Protein AF-A0A8X6T5K9-F1 (afdb_monomer_lite)

Organism: Trichonephila clavipes (NCBI:txid2585209)

Secondary structure (DSSP, 8-state):
-HHHHHHTSSS---SHHHHHHHHHHHHHTS-HHHHHHHHHHHHHHSPP--SS-TT-TT---HHHHHHTT--------

Radius of gyration: 17.53 Å; chains: 1; bounding box: 48×31×32 Å

pLDDT: mean 71.17, std 17.39, range [35.44, 89.31]

Structure (mmCIF, N/CA/C/O backbone):
data_AF-A0A8X6T5K9-F1
#
_entry.id   AF-A0A8X6T5K9-F1
#
loop_
_atom_site.group_PDB
_atom_site.id
_atom_site.type_symbol
_atom_site.label_atom_id
_atom_site.label_alt_id
_atom_site.label_comp_id
_atom_site.label_asym_id
_atom_site.label_entity_id
_atom_site.label_seq_id
_atom_site.pdbx_PDB_ins_code
_atom_site.Cartn_x
_atom_site.Cartn_y
_atom_site.Cartn_z
_atom_site.occupancy
_atom_site.B_iso_or_equiv
_atom_site.auth_seq_id
_atom_site.auth_comp_id
_atom_site.auth_asym_id
_atom_site.auth_atom_id
_atom_site.pdbx_PDB_model_num
ATOM 1 N N . MET A 1 1 ? 2.380 5.118 -1.229 1.00 78.75 1 MET A N 1
ATOM 2 C CA . MET A 1 1 ? 1.005 4.802 -1.678 1.00 78.75 1 MET A CA 1
ATOM 3 C C . MET A 1 1 ? 0.224 4.075 -0.586 1.00 78.75 1 MET A C 1
ATOM 5 O O . MET A 1 1 ? -0.809 4.582 -0.174 1.00 78.75 1 MET A O 1
ATOM 9 N N . LEU A 1 2 ? 0.776 2.992 -0.030 1.00 81.94 2 LEU A N 1
ATOM 10 C CA . LEU A 1 2 ? 0.189 2.198 1.060 1.00 81.94 2 LEU A CA 1
ATOM 11 C C . LEU A 1 2 ? -0.283 3.017 2.281 1.00 81.94 2 LEU A C 1
ATOM 13 O O . LEU A 1 2 ? -1.440 2.929 2.667 1.00 81.94 2 LEU A O 1
ATOM 17 N N . GLY A 1 3 ? 0.565 3.897 2.831 1.00 80.00 3 GLY A N 1
ATOM 18 C CA . GLY A 1 3 ? 0.212 4.690 4.022 1.00 80.00 3 GLY A CA 1
ATOM 19 C C . GLY A 1 3 ? -0.993 5.624 3.840 1.00 80.00 3 GLY A C 1
ATOM 20 O O . GLY A 1 3 ? -1.751 5.832 4.779 1.00 80.00 3 GLY A O 1
ATOM 21 N N . ARG A 1 4 ? -1.224 6.136 2.622 1.00 84.62 4 ARG A N 1
ATOM 22 C CA . ARG A 1 4 ? -2.413 6.952 2.319 1.00 84.62 4 ARG A CA 1
ATOM 23 C C . ARG A 1 4 ? -3.676 6.101 2.222 1.00 84.62 4 ARG A C 1
ATOM 25 O O . ARG A 1 4 ? -4.721 6.534 2.682 1.00 84.62 4 ARG A O 1
ATOM 32 N N . ARG A 1 5 ? -3.569 4.902 1.641 1.00 84.00 5 ARG A N 1
ATOM 33 C CA . ARG A 1 5 ? -4.691 3.962 1.526 1.00 84.00 5 ARG A CA 1
ATOM 34 C C . ARG A 1 5 ? -5.125 3.453 2.894 1.00 84.00 5 ARG A C 1
ATOM 36 O O . ARG A 1 5 ? -6.304 3.504 3.198 1.00 84.00 5 ARG A O 1
ATOM 43 N N . ILE A 1 6 ? -4.17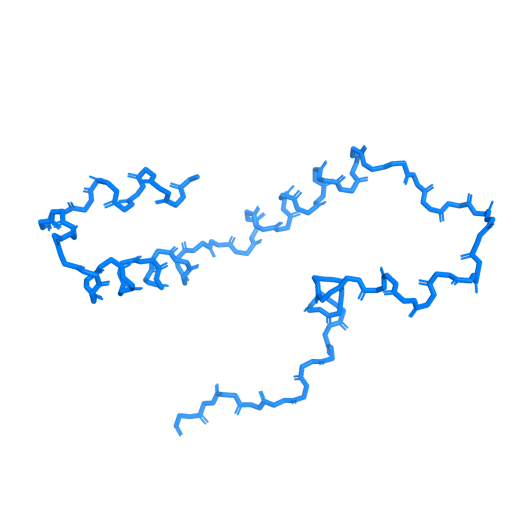0 3.108 3.757 1.00 84.00 6 ILE A N 1
ATOM 44 C CA . ILE A 1 6 ? -4.436 2.687 5.140 1.00 84.00 6 ILE A CA 1
ATOM 45 C C . ILE A 1 6 ? -5.110 3.798 5.950 1.00 84.00 6 ILE A C 1
ATOM 47 O O . ILE A 1 6 ? -6.084 3.528 6.644 1.00 84.00 6 ILE A O 1
ATOM 51 N N . ALA A 1 7 ? -4.639 5.043 5.830 1.00 82.75 7 ALA A N 1
ATOM 52 C CA . ALA A 1 7 ? -5.243 6.190 6.512 1.00 82.75 7 ALA A CA 1
ATOM 53 C C . ALA A 1 7 ? -6.647 6.550 5.988 1.00 82.75 7 ALA A C 1
ATOM 55 O O . ALA A 1 7 ? -7.427 7.160 6.711 1.00 82.75 7 ALA A O 1
ATOM 56 N N . ALA A 1 8 ? -6.969 6.180 4.745 1.00 85.00 8 ALA A N 1
ATOM 57 C CA . ALA A 1 8 ? -8.279 6.399 4.136 1.00 85.00 8 ALA A CA 1
ATOM 58 C C . ALA A 1 8 ? -9.297 5.283 4.450 1.00 85.00 8 ALA A C 1
ATOM 60 O O . ALA A 1 8 ? -10.457 5.401 4.052 1.00 85.00 8 ALA A O 1
ATOM 61 N N . ARG A 1 9 ? -8.896 4.204 5.144 1.00 80.94 9 ARG A N 1
ATOM 62 C CA . ARG A 1 9 ? -9.817 3.132 5.553 1.00 80.94 9 ARG A CA 1
ATOM 63 C C . ARG A 1 9 ? -10.780 3.642 6.626 1.00 80.94 9 ARG A C 1
ATOM 65 O O . ARG A 1 9 ? -10.390 4.379 7.528 1.00 80.94 9 ARG A O 1
ATOM 72 N N . GLN A 1 10 ? -12.036 3.219 6.521 1.00 82.00 10 GLN A N 1
ATOM 73 C CA . GLN A 1 10 ? -13.102 3.513 7.475 1.00 82.00 10 GLN A CA 1
ATOM 74 C C . GLN A 1 10 ? -13.666 2.187 8.017 1.00 82.00 10 GLN A C 1
ATOM 76 O O . GLN A 1 10 ? -14.156 1.389 7.215 1.00 82.00 10 GLN A O 1
ATOM 81 N N . PRO A 1 11 ? -13.604 1.930 9.338 1.00 75.12 11 PRO A N 1
ATOM 82 C CA . PRO A 1 11 ? -12.972 2.762 10.365 1.00 75.12 11 PRO A CA 1
ATOM 83 C C . PRO A 1 11 ? -11.432 2.761 10.248 1.00 75.12 11 PRO A C 1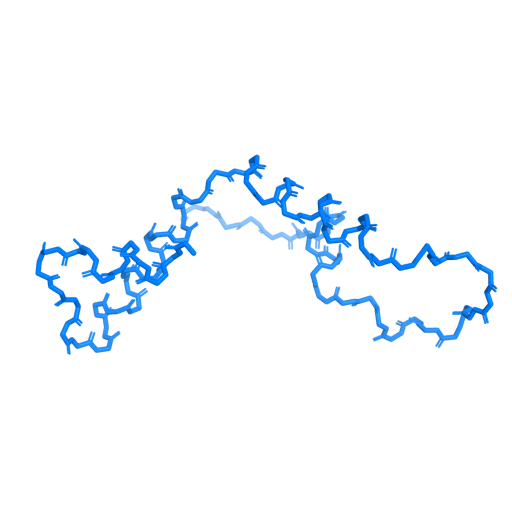
ATOM 85 O O . PRO A 1 11 ? -10.856 1.783 9.758 1.00 75.12 11 PRO A O 1
ATOM 88 N N . PRO A 1 12 ? -10.747 3.829 10.701 1.00 75.06 12 PRO A N 1
ATOM 89 C CA . PRO A 1 12 ? -9.294 3.838 10.784 1.00 75.06 12 PRO A CA 1
ATOM 90 C C . PRO A 1 12 ? -8.822 2.677 11.668 1.00 75.06 12 PRO A C 1
ATOM 92 O O . PRO A 1 12 ? -9.389 2.485 12.751 1.00 75.06 12 PRO A O 1
ATOM 95 N N . PRO A 1 13 ? -7.799 1.907 11.252 1.00 80.25 13 PRO A N 1
ATOM 96 C CA . PRO A 1 13 ? -7.259 0.843 12.086 1.00 80.25 13 PRO A CA 1
ATOM 97 C C . PRO A 1 13 ? -6.762 1.457 13.393 1.00 80.25 13 PRO A C 1
ATOM 99 O O . PRO A 1 13 ? -5.840 2.274 13.402 1.00 80.25 13 PRO A O 1
ATOM 102 N N . THR A 1 14 ? -7.439 1.110 14.480 1.00 82.31 14 THR A N 1
ATOM 103 C CA . THR A 1 14 ? -7.274 1.753 15.788 1.00 82.31 14 THR A CA 1
ATOM 104 C C . THR A 1 14 ? -6.359 0.920 16.675 1.00 82.31 14 THR A C 1
ATOM 106 O O . THR A 1 14 ? -5.629 1.465 17.502 1.00 82.31 14 THR A O 1
ATOM 109 N N . TYR A 1 15 ? -6.329 -0.393 16.439 1.00 86.69 15 TYR A N 1
ATOM 110 C CA . TYR A 1 15 ? -5.496 -1.356 17.132 1.00 86.69 15 TYR A CA 1
ATOM 111 C C . TYR A 1 15 ? -4.495 -2.029 16.179 1.00 86.69 15 TYR A C 1
ATOM 113 O O . TYR A 1 15 ? -4.713 -2.208 14.976 1.00 86.69 15 TYR A O 1
ATOM 121 N N . LEU A 1 16 ? -3.357 -2.439 16.746 1.00 88.50 16 LEU A N 1
ATOM 122 C CA . LEU A 1 16 ? -2.252 -3.099 16.036 1.00 88.50 16 LEU A CA 1
ATOM 123 C C . LEU A 1 16 ? -2.681 -4.299 15.159 1.00 88.50 16 LEU A C 1
ATOM 125 O O . LEU A 1 16 ? -2.176 -4.412 14.038 1.00 88.50 16 LEU A O 1
ATOM 129 N N . PRO A 1 17 ? -3.602 -5.181 15.598 1.00 87.88 17 PRO A N 1
ATOM 130 C CA . PRO A 1 17 ? -4.087 -6.281 14.765 1.00 87.88 17 PRO A CA 1
ATOM 131 C C . PRO A 1 17 ? -4.822 -5.818 13.497 1.00 87.88 17 PRO A C 1
ATOM 133 O O . PRO A 1 17 ? -4.607 -6.397 12.429 1.00 87.88 17 PRO A O 1
ATOM 136 N N . GLU A 1 18 ? -5.637 -4.760 13.571 1.00 87.94 18 GLU A N 1
ATOM 137 C CA . GLU A 1 18 ? -6.313 -4.214 12.386 1.00 87.94 18 GLU A CA 1
ATOM 138 C C . GLU A 1 18 ? -5.331 -3.518 11.456 1.00 87.94 18 GLU A C 1
ATOM 140 O O . GLU A 1 18 ? -5.446 -3.655 10.241 1.00 87.94 18 GLU A O 1
ATOM 145 N N . LEU A 1 19 ? -4.331 -2.824 12.008 1.00 87.69 19 LEU A N 1
ATOM 146 C CA . LEU A 1 19 ? -3.282 -2.208 11.203 1.00 87.69 19 LEU A CA 1
ATOM 147 C C . LEU A 1 19 ? -2.500 -3.270 10.424 1.00 87.69 19 LEU A C 1
ATOM 149 O O . LEU A 1 19 ? -2.266 -3.108 9.227 1.00 87.69 19 LEU A O 1
ATOM 153 N N . ARG A 1 20 ? -2.146 -4.388 11.071 1.00 89.31 20 ARG A N 1
ATOM 154 C CA . ARG A 1 20 ? -1.486 -5.519 10.405 1.00 89.31 20 ARG A CA 1
ATOM 155 C C . ARG A 1 20 ? -2.358 -6.096 9.292 1.00 89.31 20 ARG A C 1
ATOM 157 O O . ARG A 1 20 ? -1.849 -6.358 8.206 1.00 89.31 20 ARG A O 1
ATOM 164 N N . ARG A 1 21 ? -3.659 -6.271 9.539 1.00 87.62 21 ARG A N 1
ATOM 165 C CA . ARG A 1 21 ? -4.606 -6.753 8.524 1.00 87.62 21 ARG A CA 1
ATOM 166 C C . ARG A 1 21 ? -4.704 -5.777 7.350 1.00 87.62 21 ARG A C 1
ATOM 168 O O . ARG A 1 21 ? -4.578 -6.209 6.213 1.00 87.62 21 ARG A O 1
ATOM 175 N N . ALA A 1 22 ? -4.879 -4.485 7.621 1.00 87.75 22 ALA A N 1
ATOM 176 C CA . ALA A 1 22 ? -4.980 -3.441 6.606 1.00 87.75 22 ALA A CA 1
ATOM 177 C C . ALA A 1 22 ? -3.703 -3.328 5.763 1.00 87.75 22 ALA A C 1
ATOM 179 O O . ALA A 1 22 ? -3.783 -3.150 4.555 1.00 87.75 22 ALA A O 1
ATOM 180 N N . LEU A 1 23 ? -2.526 -3.474 6.379 1.00 89.06 23 LEU A N 1
ATOM 181 C CA . LEU A 1 23 ? -1.247 -3.510 5.669 1.00 89.06 23 LEU A CA 1
ATOM 182 C C . LEU A 1 23 ? -1.1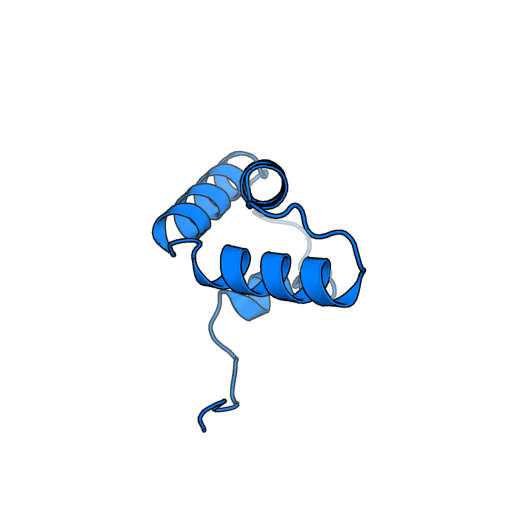66 -4.690 4.700 1.00 89.06 23 LEU A C 1
ATOM 184 O O . LEU A 1 23 ? -0.775 -4.495 3.554 1.00 89.06 23 LEU A O 1
ATOM 188 N N . LEU A 1 24 ? -1.531 -5.891 5.155 1.00 88.69 24 LEU A N 1
ATOM 189 C CA . LEU A 1 24 ? -1.505 -7.097 4.325 1.00 88.69 24 LEU A CA 1
ATOM 190 C C . LEU A 1 24 ? -2.520 -7.018 3.182 1.00 88.69 24 LEU A C 1
ATOM 192 O O . LEU A 1 24 ? -2.177 -7.307 2.044 1.00 88.69 24 LEU A O 1
ATOM 196 N N . ASP A 1 25 ? -3.737 -6.574 3.478 1.00 85.50 25 ASP A N 1
ATOM 197 C CA . ASP A 1 25 ? -4.803 -6.403 2.492 1.00 85.50 25 ASP A CA 1
ATOM 198 C C . ASP A 1 25 ? -4.416 -5.378 1.416 1.00 85.50 25 ASP A C 1
ATOM 200 O O . ASP A 1 25 ? -4.501 -5.646 0.221 1.00 85.50 25 ASP A O 1
ATOM 204 N N . GLU A 1 26 ? -3.899 -4.214 1.813 1.00 87.62 26 GLU A N 1
ATOM 205 C CA . GLU A 1 26 ? -3.437 -3.211 0.851 1.00 87.62 26 GLU A CA 1
ATOM 206 C C . GLU A 1 26 ? -2.199 -3.659 0.069 1.00 87.62 26 GLU A C 1
ATOM 208 O O . GLU A 1 26 ? -2.058 -3.279 -1.091 1.00 87.62 26 GLU A O 1
ATOM 213 N N . TRP A 1 27 ? -1.313 -4.452 0.678 1.00 87.88 27 TRP A N 1
ATOM 214 C CA . TRP A 1 27 ? -0.134 -5.005 0.012 1.00 87.88 27 TRP A CA 1
ATOM 215 C C . TRP A 1 27 ? -0.518 -6.007 -1.080 1.00 87.88 27 TRP A C 1
ATOM 217 O O . TRP A 1 27 ? -0.015 -5.902 -2.195 1.00 87.88 27 TRP A O 1
ATOM 227 N N . CYS A 1 28 ? -1.462 -6.912 -0.800 1.00 87.44 28 CYS A N 1
ATOM 228 C CA . CYS A 1 28 ? -1.981 -7.859 -1.791 1.00 87.44 28 CYS A CA 1
ATOM 229 C C . CYS A 1 28 ? -2.723 -7.174 -2.953 1.00 87.44 28 CYS A C 1
ATOM 231 O O . CYS A 1 28 ? -2.852 -7.757 -4.023 1.00 87.44 28 CYS A O 1
ATOM 233 N N . ASN A 1 29 ? -3.194 -5.938 -2.756 1.00 84.06 29 ASN A N 1
ATOM 234 C CA . ASN A 1 29 ? -3.901 -5.142 -3.761 1.00 84.06 29 ASN A CA 1
ATOM 235 C C . ASN A 1 29 ? -2.981 -4.216 -4.586 1.00 84.06 29 ASN A C 1
ATOM 237 O O . ASN A 1 29 ? -3.482 -3.363 -5.330 1.00 84.06 29 ASN A O 1
ATOM 241 N N . ILE A 1 30 ? -1.653 -4.307 -4.439 1.00 85.75 30 ILE A N 1
ATOM 242 C CA . ILE A 1 30 ? -0.709 -3.591 -5.310 1.00 85.75 30 ILE A CA 1
ATOM 243 C C . ILE A 1 30 ? -0.559 -4.395 -6.606 1.00 85.75 30 ILE A C 1
ATOM 245 O O . ILE A 1 30 ? -0.113 -5.538 -6.545 1.00 85.75 30 ILE A O 1
ATOM 249 N N . PRO A 1 31 ? -0.894 -3.828 -7.775 1.00 87.25 31 PRO A N 1
ATOM 250 C CA . PRO A 1 31 ? -0.749 -4.550 -9.027 1.00 87.25 31 PRO A CA 1
ATOM 251 C C . PRO A 1 31 ? 0.730 -4.633 -9.438 1.00 87.25 31 PRO A C 1
ATOM 253 O O . PRO A 1 31 ? 1.527 -3.728 -9.170 1.00 87.25 31 PRO A O 1
ATOM 256 N N . GLU A 1 32 ? 1.093 -5.749 -10.066 1.00 85.50 32 GLU A N 1
ATOM 257 C CA . GLU A 1 32 ? 2.478 -6.115 -10.389 1.00 85.50 32 GLU A CA 1
ATOM 258 C C . GLU A 1 32 ? 3.161 -5.092 -11.309 1.00 85.50 32 GLU A C 1
ATOM 260 O O . GLU A 1 32 ? 4.318 -4.737 -11.095 1.00 85.50 32 GLU A O 1
ATOM 265 N N . ASP A 1 33 ? 2.408 -4.480 -12.225 1.00 88.31 33 ASP A N 1
ATOM 266 C CA . ASP A 1 33 ? 2.900 -3.425 -13.113 1.00 88.31 33 ASP A CA 1
ATOM 267 C C . ASP A 1 33 ? 3.437 -2.209 -12.339 1.00 88.31 33 ASP A C 1
ATOM 269 O O . ASP A 1 33 ? 4.401 -1.566 -12.761 1.00 88.31 33 ASP A O 1
ATOM 273 N N . GLN A 1 34 ? 2.856 -1.879 -11.181 1.00 86.75 34 GLN A N 1
ATOM 274 C CA . GLN A 1 34 ? 3.359 -0.796 -10.335 1.00 86.75 34 GLN A CA 1
ATOM 275 C C . GLN A 1 34 ? 4.687 -1.168 -9.672 1.00 86.75 34 GLN A C 1
ATOM 277 O O . GLN A 1 34 ? 5.544 -0.295 -9.494 1.00 86.75 34 GLN A O 1
ATOM 282 N N . ILE A 1 35 ? 4.872 -2.444 -9.331 1.00 86.50 35 ILE A N 1
ATOM 283 C CA . ILE A 1 35 ? 6.121 -2.972 -8.775 1.00 86.50 35 ILE A CA 1
ATOM 284 C C . ILE A 1 35 ? 7.198 -2.975 -9.862 1.00 86.50 35 ILE A C 1
ATOM 286 O O . ILE A 1 35 ? 8.279 -2.424 -9.647 1.00 86.50 35 ILE A O 1
ATOM 290 N N . ASP A 1 36 ? 6.881 -3.470 -11.054 1.00 87.00 36 ASP A N 1
ATOM 291 C CA . ASP A 1 36 ? 7.793 -3.487 -12.198 1.00 87.00 36 ASP A CA 1
ATOM 292 C C . ASP A 1 36 ? 8.233 -2.082 -12.596 1.00 87.00 36 ASP A C 1
ATOM 294 O O . ASP A 1 36 ? 9.425 -1.798 -12.740 1.00 87.00 36 ASP A O 1
ATOM 298 N N . ASN A 1 37 ? 7.286 -1.149 -12.696 1.00 87.94 37 ASN A N 1
ATOM 299 C CA . ASN A 1 37 ? 7.589 0.246 -12.988 1.00 87.94 37 ASN A CA 1
ATOM 300 C C . ASN A 1 37 ? 8.478 0.879 -11.910 1.00 87.94 37 ASN A C 1
ATOM 302 O O . ASN A 1 37 ? 9.374 1.670 -12.227 1.00 87.94 37 ASN A O 1
ATOM 306 N N . LEU A 1 38 ? 8.267 0.539 -10.636 1.00 86.81 38 LEU A N 1
ATOM 307 C CA . LEU A 1 38 ? 9.123 0.999 -9.548 1.00 86.81 38 LEU A CA 1
ATOM 308 C C . LEU A 1 38 ? 10.543 0.433 -9.685 1.00 86.81 38 LEU A C 1
ATOM 310 O O . LEU A 1 38 ? 11.502 1.208 -9.646 1.00 86.81 38 LEU A O 1
ATOM 314 N N . ILE A 1 39 ? 10.685 -0.874 -9.917 1.00 87.19 39 ILE A N 1
ATOM 315 C CA . ILE A 1 39 ? 11.976 -1.544 -10.126 1.00 87.19 39 ILE A CA 1
ATOM 316 C C . ILE A 1 39 ? 12.710 -0.927 -11.319 1.00 87.19 39 ILE A C 1
ATOM 318 O O . ILE A 1 39 ? 13.886 -0.581 -11.207 1.00 87.19 39 ILE A O 1
ATOM 322 N N . LEU A 1 40 ? 12.028 -0.705 -12.444 1.00 86.56 40 LEU A N 1
ATOM 323 C CA . LEU A 1 40 ? 12.604 -0.068 -13.631 1.00 86.56 40 LEU A CA 1
ATOM 324 C C . LEU A 1 40 ? 13.092 1.354 -13.336 1.00 86.56 40 LEU A C 1
ATOM 326 O O . LEU A 1 40 ? 14.182 1.741 -13.765 1.00 86.56 40 LEU A O 1
ATOM 330 N N . ARG A 1 41 ? 12.329 2.141 -12.569 1.00 87.56 41 ARG A N 1
ATOM 331 C CA . ARG A 1 41 ? 12.742 3.493 -12.158 1.00 87.56 41 ARG A CA 1
ATOM 332 C C . ARG A 1 41 ? 13.922 3.475 -11.193 1.00 87.56 41 ARG A C 1
ATOM 334 O O . ARG A 1 41 ? 14.761 4.369 -11.278 1.00 87.56 41 ARG A O 1
ATOM 341 N N . MET A 1 42 ? 14.002 2.488 -10.303 1.00 86.31 42 MET A N 1
ATOM 342 C CA . MET A 1 42 ? 15.145 2.313 -9.406 1.00 86.31 42 MET A CA 1
ATOM 343 C C . MET A 1 42 ? 16.389 1.886 -10.189 1.00 86.31 42 MET A C 1
ATOM 345 O O . MET A 1 42 ? 17.422 2.535 -10.063 1.00 86.31 42 MET A O 1
ATOM 349 N N . ARG A 1 43 ? 16.281 0.897 -11.084 1.00 80.12 43 ARG A N 1
ATOM 350 C CA . ARG A 1 43 ? 17.374 0.449 -11.967 1.00 80.12 43 ARG A CA 1
ATOM 351 C C . ARG A 1 43 ? 17.936 1.576 -12.828 1.00 80.12 43 ARG A C 1
ATOM 353 O O . ARG A 1 43 ? 19.142 1.665 -12.980 1.00 80.12 43 ARG A O 1
ATOM 360 N N . ARG A 1 44 ? 17.084 2.469 -13.341 1.00 82.12 44 ARG A N 1
ATOM 361 C CA . ARG A 1 44 ? 17.516 3.648 -14.118 1.00 82.12 44 ARG A CA 1
ATOM 362 C C . ARG A 1 44 ? 18.270 4.696 -13.295 1.00 82.12 44 ARG A C 1
ATOM 364 O O . ARG A 1 44 ? 18.983 5.508 -13.870 1.00 82.12 44 ARG A O 1
ATOM 371 N N . ARG A 1 45 ? 18.067 4.728 -11.975 1.00 82.62 45 ARG A N 1
ATOM 372 C CA . ARG A 1 45 ? 18.744 5.660 -11.056 1.00 82.62 45 ARG A CA 1
ATOM 373 C C . ARG A 1 45 ? 19.996 5.062 -10.430 1.00 82.62 45 ARG A C 1
ATOM 375 O O . ARG A 1 45 ? 20.812 5.809 -9.901 1.00 82.62 45 ARG A O 1
ATOM 382 N N . LEU A 1 46 ? 20.122 3.740 -10.455 1.00 79.06 46 LEU A N 1
ATOM 383 C CA . LEU A 1 46 ? 21.312 3.057 -9.986 1.00 79.06 46 LEU A CA 1
ATOM 384 C C . LEU A 1 46 ? 22.373 3.083 -11.095 1.00 79.06 46 LEU A C 1
ATOM 386 O O . LEU A 1 46 ? 22.048 2.810 -12.252 1.00 79.06 46 LEU A O 1
ATOM 390 N N . PRO A 1 47 ? 23.632 3.416 -10.770 1.00 68.00 47 PRO A N 1
ATOM 391 C CA . PRO A 1 47 ? 24.721 3.276 -11.721 1.00 68.00 47 PRO A CA 1
ATOM 392 C C . PRO A 1 47 ? 24.843 1.804 -12.127 1.00 68.00 47 PRO A C 1
ATOM 394 O O . PRO A 1 47 ? 24.717 0.904 -11.294 1.00 68.00 47 PRO A O 1
ATOM 397 N N . SER A 1 48 ? 25.037 1.574 -13.427 1.00 63.34 48 SER A N 1
ATOM 398 C CA . SER A 1 48 ? 25.173 0.233 -13.990 1.00 63.34 48 SER A CA 1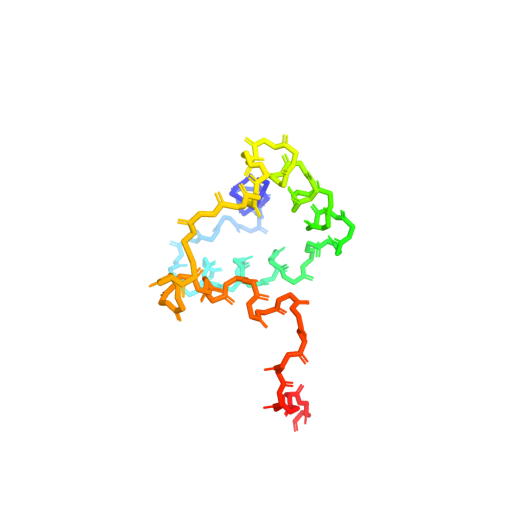
ATOM 399 C C . SER A 1 48 ? 26.295 -0.522 -13.270 1.00 63.34 48 SER A C 1
ATOM 401 O O . SER A 1 48 ? 27.395 0.025 -13.142 1.00 63.34 48 SER A O 1
ATOM 403 N N . PRO A 1 49 ? 26.061 -1.761 -12.807 1.00 62.41 49 PRO A N 1
ATOM 404 C CA . PRO A 1 49 ? 27.112 -2.594 -12.260 1.00 62.41 49 PRO A CA 1
ATOM 405 C C . PRO A 1 49 ? 27.923 -3.158 -13.428 1.00 62.41 49 PRO A C 1
ATOM 407 O O . PRO A 1 49 ? 27.774 -4.322 -13.783 1.00 62.41 49 PRO A O 1
ATOM 410 N N . HIS A 1 50 ? 28.762 -2.337 -14.056 1.00 56.16 50 HIS A N 1
ATOM 411 C CA . HIS A 1 50 ? 29.781 -2.847 -14.960 1.00 56.16 50 HIS A CA 1
ATOM 412 C C . HIS A 1 50 ? 31.178 -2.613 -14.399 1.00 56.16 50 HIS A C 1
ATOM 414 O O . HIS A 1 50 ? 31.590 -1.491 -14.125 1.00 56.16 50 HIS A O 1
ATOM 420 N N . GLU A 1 51 ? 31.845 -3.761 -14.265 1.00 49.19 51 GLU A N 1
ATOM 421 C CA . GLU A 1 51 ? 33.286 -3.986 -14.217 1.00 49.19 51 GLU A CA 1
ATOM 422 C C . GLU A 1 51 ? 34.020 -3.483 -12.976 1.00 49.19 51 GLU A C 1
ATOM 424 O O . GLU A 1 51 ? 34.633 -2.423 -12.964 1.00 49.19 51 GLU A O 1
ATOM 429 N N . GLY A 1 52 ? 34.056 -4.321 -11.933 1.00 49.53 52 GLY A N 1
ATOM 430 C CA . GLY A 1 52 ? 35.126 -4.166 -10.950 1.00 49.53 52 GLY A CA 1
ATOM 431 C C . GLY A 1 52 ? 34.971 -4.801 -9.581 1.00 49.53 52 GLY A C 1
ATOM 432 O O . GLY A 1 52 ? 35.799 -4.500 -8.731 1.00 49.53 52 GLY A O 1
ATOM 433 N N . THR A 1 53 ? 33.972 -5.638 -9.270 1.00 49.59 53 THR A N 1
ATOM 434 C CA . THR A 1 53 ? 33.986 -6.325 -7.958 1.00 49.59 53 THR A CA 1
ATOM 435 C C . THR A 1 53 ? 33.191 -7.632 -7.934 1.00 49.59 53 THR A C 1
ATOM 437 O O . THR A 1 53 ? 32.151 -7.752 -7.289 1.00 49.59 53 THR A O 1
ATOM 440 N N . LEU A 1 54 ? 33.755 -8.683 -8.533 1.00 52.50 54 LEU A N 1
ATOM 441 C CA . 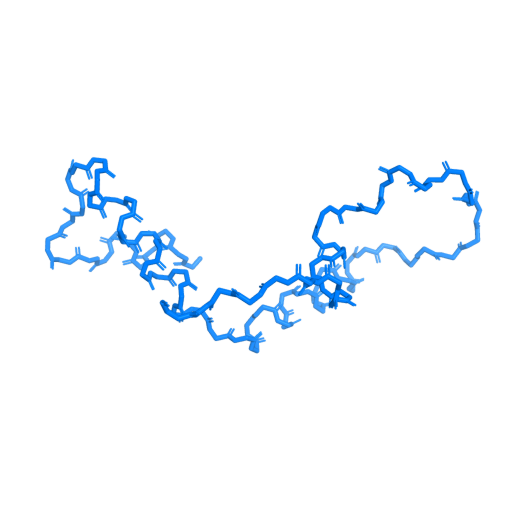LEU A 1 54 ? 33.372 -10.086 -8.293 1.00 52.50 54 LEU A CA 1
ATOM 442 C C . LEU A 1 54 ? 33.658 -10.579 -6.848 1.00 52.50 54 LEU A C 1
ATOM 444 O O . LEU A 1 54 ? 33.670 -11.777 -6.599 1.00 52.50 54 LEU A O 1
ATOM 448 N N . ASN A 1 55 ? 33.819 -9.674 -5.873 1.00 45.50 55 ASN A N 1
ATOM 449 C CA . ASN A 1 55 ? 33.933 -9.989 -4.442 1.00 45.50 55 ASN A CA 1
ATOM 450 C C . ASN A 1 55 ? 32.672 -9.641 -3.626 1.00 45.50 55 ASN A C 1
ATOM 452 O O . ASN A 1 55 ? 32.651 -9.832 -2.413 1.00 45.50 55 ASN A O 1
ATOM 456 N N . SER A 1 56 ? 31.586 -9.193 -4.268 1.00 43.00 56 SER A N 1
ATOM 457 C CA . SER A 1 56 ? 30.322 -8.849 -3.596 1.00 43.00 56 SER A CA 1
ATOM 458 C C . SER A 1 56 ? 29.254 -9.945 -3.714 1.00 43.00 56 SER A C 1
ATOM 460 O O . SER A 1 56 ? 28.057 -9.680 -3.787 1.00 43.00 56 SER A O 1
ATOM 462 N N . ARG A 1 57 ? 29.651 -11.223 -3.663 1.00 45.88 57 ARG A N 1
ATOM 463 C CA . ARG A 1 57 ? 28.707 -12.359 -3.554 1.00 45.88 57 ARG A CA 1
ATOM 464 C C . ARG A 1 57 ? 27.911 -12.357 -2.229 1.00 45.88 57 ARG A C 1
ATOM 466 O O . ARG A 1 57 ? 27.127 -13.264 -1.977 1.00 45.88 57 ARG A O 1
ATOM 473 N N . ARG A 1 58 ? 28.106 -11.333 -1.386 1.00 47.84 58 ARG A N 1
ATOM 474 C CA . ARG A 1 58 ? 27.376 -11.063 -0.139 1.00 47.84 58 ARG A CA 1
ATOM 475 C C . ARG A 1 58 ? 26.263 -10.014 -0.265 1.00 47.84 58 ARG A C 1
ATOM 477 O O . ARG A 1 58 ? 25.502 -9.873 0.683 1.00 47.84 58 ARG A O 1
ATOM 484 N N . ILE A 1 59 ? 26.132 -9.309 -1.396 1.00 48.59 59 ILE A N 1
ATOM 485 C CA . ILE A 1 59 ? 25.076 -8.295 -1.605 1.00 48.59 59 ILE A CA 1
ATOM 486 C C . ILE A 1 59 ? 24.170 -8.678 -2.784 1.00 48.59 59 ILE A C 1
ATOM 488 O O . ILE A 1 59 ? 23.635 -7.830 -3.493 1.00 48.59 59 ILE A O 1
ATOM 492 N N . ALA A 1 60 ? 23.929 -9.975 -2.982 1.00 49.62 60 ALA A N 1
ATOM 493 C CA . ALA A 1 60 ? 22.662 -10.375 -3.578 1.00 49.62 60 ALA A CA 1
ATOM 494 C C . ALA A 1 60 ? 21.586 -10.077 -2.525 1.00 49.62 60 ALA A C 1
ATOM 496 O O . ALA A 1 60 ? 21.300 -10.897 -1.652 1.00 49.62 60 ALA A O 1
ATOM 497 N N . SER A 1 61 ? 21.092 -8.834 -2.542 1.00 53.25 61 SER A N 1
ATOM 498 C CA . SER A 1 61 ? 19.983 -8.374 -1.713 1.00 53.25 61 SER A CA 1
ATOM 499 C C . SER A 1 61 ? 18.860 -9.417 -1.764 1.00 53.25 61 SER A C 1
ATOM 501 O O . SER A 1 61 ? 18.572 -9.914 -2.859 1.00 53.25 61 SER A O 1
ATOM 503 N N . PRO A 1 62 ? 18.190 -9.731 -0.639 1.00 56.50 62 PRO A N 1
ATOM 504 C CA . PRO A 1 62 ? 17.012 -10.600 -0.634 1.00 56.50 62 PRO A CA 1
ATOM 505 C C . PRO A 1 62 ? 15.996 -10.211 -1.716 1.00 56.50 62 PRO A C 1
ATOM 507 O O . PRO A 1 62 ? 15.319 -11.065 -2.271 1.00 56.50 62 PRO A O 1
ATOM 510 N N . PHE A 1 63 ? 15.963 -8.924 -2.069 1.00 47.72 63 PHE A N 1
ATOM 511 C CA . PHE A 1 63 ? 15.108 -8.355 -3.099 1.00 47.72 63 PHE A CA 1
ATOM 512 C C . PHE A 1 63 ? 15.432 -8.831 -4.526 1.00 47.72 63 PHE A C 1
ATOM 514 O O . PHE A 1 63 ? 14.518 -9.025 -5.311 1.00 47.72 63 PHE A O 1
ATOM 521 N N . VAL A 1 64 ? 16.706 -9.053 -4.874 1.00 53.75 64 VAL A N 1
ATOM 522 C CA . VAL A 1 64 ? 17.093 -9.549 -6.213 1.00 53.75 64 VAL A CA 1
ATOM 523 C C . VAL A 1 64 ? 16.817 -11.048 -6.329 1.00 53.75 64 VAL A C 1
ATOM 525 O O . VAL A 1 64 ? 16.286 -11.495 -7.337 1.00 53.75 64 VAL A O 1
ATOM 528 N N . ARG A 1 65 ? 17.071 -11.812 -5.256 1.00 55.47 65 ARG A N 1
ATOM 529 C CA . ARG A 1 65 ? 16.708 -13.239 -5.179 1.00 55.47 65 ARG A CA 1
ATOM 530 C C . ARG A 1 65 ? 15.203 -13.485 -5.284 1.00 55.47 65 ARG A C 1
ATOM 532 O O . ARG A 1 65 ? 14.799 -14.497 -5.841 1.00 55.47 65 ARG A O 1
ATOM 539 N N . LEU A 1 66 ? 14.389 -12.568 -4.761 1.00 54.28 66 LEU A N 1
ATOM 540 C CA . LEU A 1 66 ? 12.933 -12.644 -4.871 1.00 54.28 66 LEU A CA 1
ATOM 541 C C . LEU A 1 66 ? 12.445 -12.401 -6.310 1.00 54.28 66 LEU A C 1
ATOM 543 O O . LEU A 1 66 ? 11.435 -12.964 -6.711 1.00 54.28 66 LEU A O 1
ATOM 547 N N . VAL A 1 67 ? 13.165 -11.575 -7.077 1.00 54.94 67 VAL A N 1
ATOM 548 C CA . VAL A 1 67 ? 12.812 -11.204 -8.458 1.00 54.94 67 VAL A CA 1
ATOM 549 C C . VAL A 1 67 ? 13.277 -12.253 -9.477 1.00 54.94 67 VAL A C 1
ATOM 551 O O . VAL A 1 67 ? 12.604 -12.452 -10.480 1.00 54.94 67 VAL A O 1
ATOM 554 N N . GLU A 1 68 ? 14.383 -12.962 -9.226 1.00 53.09 68 GLU A N 1
ATOM 555 C CA . GLU A 1 68 ? 14.904 -14.000 -10.140 1.00 53.09 68 GLU A CA 1
ATOM 556 C C . GLU A 1 68 ? 14.300 -15.406 -9.938 1.00 53.09 68 GLU A C 1
ATOM 558 O O . GLU A 1 68 ? 14.726 -16.359 -10.584 1.00 53.09 68 GLU A O 1
ATOM 563 N N . GLY A 1 69 ? 13.254 -15.549 -9.116 1.00 50.78 69 GLY A N 1
ATOM 564 C CA . GLY A 1 69 ? 12.374 -16.722 -9.188 1.00 50.78 69 GLY A CA 1
ATOM 565 C C . GLY A 1 69 ? 12.926 -18.031 -8.611 1.00 50.78 69 GLY A C 1
ATOM 566 O O . GLY A 1 69 ? 12.523 -19.101 -9.053 1.00 50.78 69 GLY A O 1
ATOM 567 N N . GLU A 1 70 ? 13.777 -17.983 -7.583 1.00 49.41 70 GLU A N 1
ATOM 568 C CA . GLU A 1 70 ? 14.126 -19.160 -6.767 1.00 49.41 70 GLU A CA 1
ATOM 569 C C . GLU A 1 70 ? 13.296 -19.183 -5.466 1.00 49.41 70 GLU A C 1
ATOM 571 O O . GLU A 1 70 ? 13.812 -19.181 -4.350 1.00 49.41 70 GLU A O 1
ATOM 576 N N . VAL A 1 71 ? 11.966 -19.170 -5.600 1.00 48.00 71 VAL A N 1
ATOM 577 C CA . VAL A 1 71 ? 11.045 -19.509 -4.502 1.00 48.00 71 VAL A CA 1
ATOM 578 C C . VAL A 1 71 ? 10.512 -20.910 -4.775 1.00 48.00 71 VAL A C 1
ATOM 580 O O . VAL A 1 71 ? 9.412 -21.107 -5.284 1.00 48.00 71 VAL A O 1
ATOM 583 N N . ALA A 1 72 ? 11.329 -21.911 -4.451 1.00 46.47 72 ALA A N 1
ATOM 584 C CA . ALA A 1 72 ? 10.830 -23.261 -4.247 1.00 46.47 72 ALA A CA 1
ATOM 585 C C . ALA A 1 72 ? 10.063 -23.288 -2.917 1.00 46.47 72 ALA A C 1
ATOM 587 O O . ALA A 1 72 ? 10.658 -23.289 -1.840 1.00 46.47 72 ALA A O 1
ATOM 588 N N . GLY A 1 73 ? 8.736 -23.294 -3.006 1.00 43.81 73 GLY A N 1
ATOM 589 C CA . GLY A 1 73 ? 7.848 -23.558 -1.879 1.00 43.81 73 GLY A CA 1
ATOM 590 C C . GLY A 1 73 ? 6.413 -23.132 -2.182 1.00 43.81 73 GLY A C 1
ATOM 591 O O . GLY A 1 73 ? 6.137 -21.934 -2.144 1.00 43.81 73 GLY A O 1
ATOM 592 N N . PRO A 1 74 ? 5.494 -24.065 -2.492 1.00 48.84 74 PRO A N 1
ATOM 593 C CA . PRO A 1 74 ? 4.117 -23.720 -2.796 1.00 48.84 74 PRO A CA 1
ATOM 594 C C . PRO A 1 74 ? 3.394 -23.366 -1.495 1.00 48.84 74 PRO A C 1
ATOM 596 O O . PRO A 1 74 ? 3.21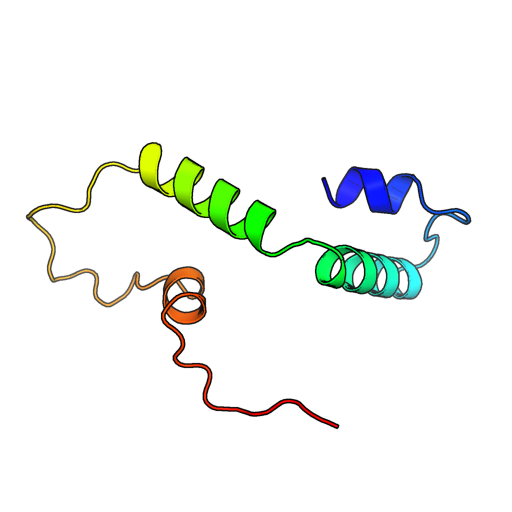1 -24.209 -0.621 1.00 48.84 74 PRO A O 1
ATOM 599 N N . CYS A 1 75 ? 2.961 -22.115 -1.375 1.00 41.84 75 CYS A N 1
ATOM 600 C CA . CYS A 1 75 ? 1.903 -21.747 -0.445 1.00 41.84 75 CYS A CA 1
ATOM 601 C C . CYS A 1 75 ? 0.571 -21.826 -1.193 1.00 41.84 75 CYS A C 1
ATOM 603 O O . CYS A 1 75 ? 0.224 -20.898 -1.917 1.00 41.84 75 CYS A O 1
ATOM 605 N N . HIS A 1 76 ? -0.147 -22.937 -1.034 1.00 35.44 76 HIS A N 1
ATOM 606 C CA . HIS A 1 76 ? -1.592 -23.050 -1.252 1.00 35.44 76 HIS A CA 1
ATOM 607 C C . HIS A 1 76 ? -2.099 -24.395 -0.701 1.00 35.44 76 HIS A C 1
ATOM 609 O O . HIS A 1 76 ? -1.367 -25.381 -0.789 1.00 35.44 76 HIS A O 1
ATOM 615 N N . PRO A 1 77 ? -3.404 -24.480 -0.396 1.00 51.53 77 PRO A N 1
ATOM 616 C CA . PRO A 1 77 ? -4.102 -23.975 0.788 1.00 51.53 77 PRO A CA 1
ATOM 617 C C . PRO A 1 77 ? -4.055 -24.931 1.999 1.00 51.53 77 PRO A C 1
ATOM 619 O O . PRO A 1 77 ? -3.684 -26.113 1.831 1.00 51.53 77 PRO A O 1
#

Sequence (77 aa):
MLGRRIAARQPPPTYLPELRRALLDEWCNIPEDQIDNLILRMRRRLPSPHEGTLNSRRIASPFVRLVEGEVAGPCHP

Foldseek 3Di:
DLVVQQCPDVPRPPDPVVSVVSSVVVVVVDDVVVVVVVVVVVVVVDDDPDDDDPPVPVPPPVVVVVVVDPPPDDDDD